Protein AF-A0A9X2FMK2-F1 (afdb_monomer_lite)

Sequence (55 aa):
MLEPSRSQNDIDLCYARPGEHSPVFIDLPDELAIVDILHARSDPPARNAVLKARL

Foldseek 3Di:
DDDPPPDPLFQDWDWDCPDQKIFIWGDDPPDIGGPDIDGPPDDCVVVVVVVSVVD

Organism: NCBI:txid2955316

Structure (mmCIF, N/CA/C/O backbone):
data_AF-A0A9X2FMK2-F1
#
_entry.id   AF-A0A9X2FMK2-F1
#
loop_
_atom_site.group_PDB
_atom_site.id
_atom_site.type_symbol
_atom_site.label_atom_id
_atom_site.label_alt_id
_atom_site.label_comp_id
_atom_site.label_asym_id
_atom_site.label_entity_id
_atom_site.label_seq_id
_atom_site.pdbx_PDB_ins_code
_atom_site.Cartn_x
_atom_site.Cartn_y
_atom_site.Cartn_z
_atom_site.occupancy
_atom_site.B_iso_or_equiv
_atom_site.auth_seq_id
_atom_site.auth_comp_id
_atom_site.auth_asym_id
_atom_site.auth_atom_id
_atom_site.pdbx_PDB_model_num
ATOM 1 N N . MET A 1 1 ? -26.466 -1.097 -7.257 1.00 45.03 1 MET A N 1
ATOM 2 C CA . MET A 1 1 ? -25.012 -1.123 -7.506 1.00 45.03 1 MET A CA 1
ATOM 3 C C . MET A 1 1 ? -24.443 -2.019 -6.423 1.00 45.03 1 MET A C 1
ATOM 5 O O . MET A 1 1 ? -24.700 -1.745 -5.262 1.00 45.03 1 MET A O 1
ATOM 9 N N . LEU A 1 2 ? -23.917 -3.188 -6.790 1.00 40.50 2 LEU A N 1
ATOM 10 C CA . LEU A 1 2 ? -23.410 -4.173 -5.833 1.00 40.50 2 LEU A CA 1
ATOM 11 C C . LEU A 1 2 ? -22.075 -3.648 -5.300 1.00 40.50 2 LEU A C 1
ATOM 13 O O . LEU A 1 2 ? -21.114 -3.582 -6.062 1.00 40.50 2 LEU A O 1
ATOM 17 N N . GLU A 1 3 ? -22.033 -3.255 -4.030 1.00 43.97 3 GLU A N 1
ATOM 18 C CA . GLU A 1 3 ? -20.767 -3.055 -3.325 1.00 43.97 3 GLU A CA 1
ATOM 19 C C . GLU A 1 3 ? -20.009 -4.391 -3.364 1.00 43.97 3 GLU A C 1
ATOM 21 O O . GLU A 1 3 ? -20.605 -5.427 -3.037 1.00 43.97 3 GLU A O 1
ATOM 26 N N . PRO A 1 4 ? -18.742 -4.433 -3.812 1.00 44.22 4 PRO A N 1
ATOM 27 C CA . PRO A 1 4 ? -17.999 -5.678 -3.817 1.00 44.22 4 PRO A CA 1
ATOM 28 C C . PRO A 1 4 ? -17.874 -6.141 -2.367 1.00 44.22 4 PRO A C 1
ATOM 30 O O . PRO A 1 4 ? -17.441 -5.386 -1.497 1.00 44.22 4 PRO A O 1
ATOM 33 N N . SER A 1 5 ? -18.280 -7.382 -2.100 1.00 47.47 5 SER A N 1
ATOM 34 C CA . SER A 1 5 ? -18.044 -8.033 -0.819 1.00 47.47 5 SER A CA 1
ATOM 35 C C . SER A 1 5 ? -16.539 -8.010 -0.559 1.00 47.47 5 SER A C 1
ATOM 37 O O . SER A 1 5 ? -15.803 -8.806 -1.150 1.00 47.47 5 SER A O 1
ATOM 39 N N . ARG A 1 6 ? -16.071 -7.074 0.277 1.00 50.16 6 ARG A N 1
ATOM 40 C CA . ARG A 1 6 ? -14.711 -7.096 0.815 1.00 50.16 6 ARG A CA 1
ATOM 41 C C . ARG A 1 6 ? -14.548 -8.454 1.482 1.00 50.16 6 ARG A C 1
ATOM 43 O O . ARG A 1 6 ? -15.174 -8.733 2.502 1.00 50.16 6 ARG A O 1
ATOM 50 N N . SER A 1 7 ? -13.778 -9.327 0.840 1.00 47.53 7 SER A N 1
ATOM 51 C CA . SER A 1 7 ? -13.334 -10.571 1.449 1.00 47.53 7 SER A CA 1
ATOM 52 C C . SER A 1 7 ? -12.668 -10.193 2.765 1.00 47.53 7 SER A C 1
ATOM 54 O O . SER A 1 7 ? -11.806 -9.316 2.786 1.00 47.53 7 SER A O 1
ATOM 56 N N . GLN A 1 8 ? -13.091 -10.818 3.858 1.00 46.75 8 GLN A N 1
ATOM 57 C CA . GLN A 1 8 ? -12.742 -10.470 5.240 1.00 46.75 8 GLN A CA 1
ATOM 58 C C . GLN A 1 8 ? -11.257 -10.737 5.593 1.00 46.75 8 GLN A C 1
ATOM 60 O O . GLN A 1 8 ? -10.914 -10.881 6.758 1.00 46.75 8 GLN A O 1
ATOM 65 N N . ASN A 1 9 ? -10.381 -10.813 4.586 1.00 51.16 9 ASN A N 1
ATOM 66 C CA . ASN A 1 9 ? -8.956 -11.116 4.687 1.00 51.16 9 ASN A CA 1
ATOM 67 C C . ASN A 1 9 ? -8.080 -10.274 3.734 1.00 51.16 9 ASN A C 1
ATOM 69 O O . ASN A 1 9 ? -6.903 -10.585 3.576 1.00 51.16 9 ASN A O 1
ATOM 73 N N . ASP A 1 10 ? -8.626 -9.253 3.060 1.00 63.38 10 ASP A N 1
ATOM 74 C CA . ASP A 1 10 ? -7.820 -8.334 2.243 1.00 63.38 10 ASP A CA 1
ATOM 75 C C . ASP A 1 10 ? -7.603 -7.032 3.022 1.00 63.38 10 ASP A C 1
ATOM 77 O O . ASP A 1 10 ? -8.515 -6.220 3.177 1.00 63.38 10 ASP A O 1
ATOM 81 N N . ILE A 1 11 ? -6.399 -6.857 3.567 1.00 77.25 11 ILE A N 1
ATOM 82 C CA . ILE A 1 11 ? -5.986 -5.573 4.132 1.00 77.25 11 ILE A CA 1
ATOM 83 C C . ILE A 1 11 ? -5.820 -4.598 2.966 1.00 77.25 11 ILE A C 1
ATOM 85 O O . ILE A 1 11 ? -4.938 -4.765 2.114 1.00 77.25 11 ILE A O 1
ATOM 89 N N . ASP A 1 12 ? -6.668 -3.574 2.935 1.00 83.12 12 ASP A N 1
ATOM 90 C CA . ASP A 1 12 ? -6.614 -2.522 1.928 1.00 83.12 12 ASP A CA 1
ATOM 91 C C . ASP A 1 12 ? -5.445 -1.576 2.228 1.00 83.12 12 ASP A C 1
ATOM 93 O O . ASP A 1 12 ? -5.540 -0.649 3.030 1.00 83.12 12 ASP A O 1
ATOM 97 N N . LEU A 1 13 ? -4.309 -1.842 1.580 1.00 87.25 13 LEU A N 1
ATOM 98 C CA . LEU A 1 13 ? -3.134 -0.977 1.629 1.00 87.25 13 LEU A CA 1
ATOM 99 C C . LEU A 1 13 ? -3.306 0.215 0.680 1.00 87.25 13 LEU A C 1
ATOM 101 O O . LEU A 1 13 ? -3.491 0.045 -0.529 1.00 87.25 13 LEU A O 1
ATOM 105 N N . CYS A 1 14 ? -3.153 1.415 1.221 1.00 87.00 14 CYS A N 1
ATOM 106 C CA . CYS A 1 14 ? -3.203 2.690 0.519 1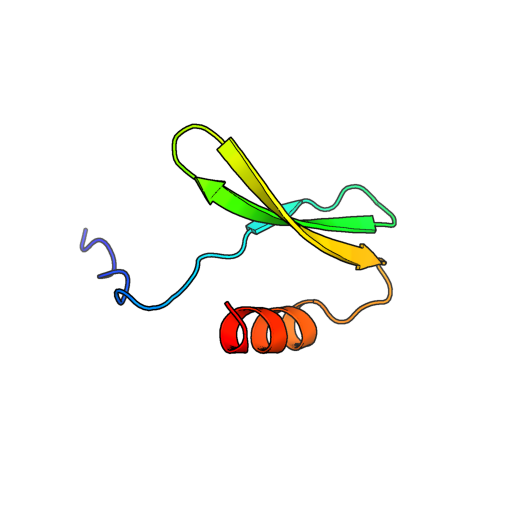.00 87.00 14 CYS A CA 1
ATOM 107 C C . CYS A 1 14 ? -1.797 3.276 0.307 1.00 87.00 14 CYS A C 1
ATOM 109 O O . CYS A 1 14 ? -0.850 2.948 1.025 1.00 87.00 14 CYS A O 1
ATOM 111 N N . TYR A 1 15 ? -1.667 4.171 -0.681 1.00 84.75 15 TYR A N 1
ATOM 112 C CA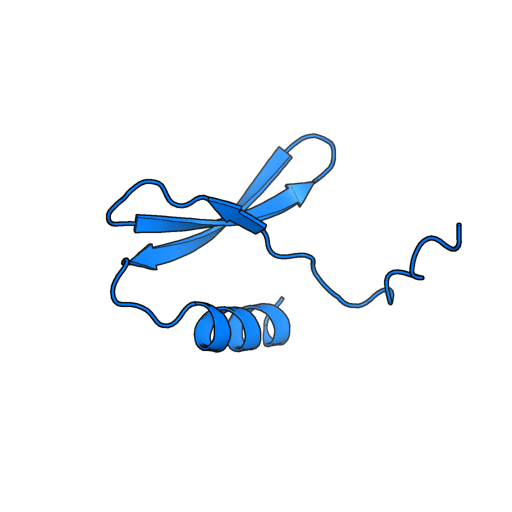 . TYR A 1 15 ? -0.406 4.834 -1.032 1.00 84.75 15 TYR A CA 1
ATOM 113 C C . TYR A 1 15 ? -0.623 6.326 -1.231 1.00 84.75 15 TYR A C 1
ATOM 115 O O . TYR A 1 15 ? -1.539 6.736 -1.945 1.00 84.75 15 TYR A O 1
ATOM 123 N N . ALA A 1 16 ? 0.295 7.128 -0.702 1.00 82.88 16 ALA A N 1
ATOM 124 C CA . ALA A 1 16 ? 0.470 8.509 -1.130 1.00 82.88 16 ALA A CA 1
ATOM 125 C C . ALA A 1 16 ? 1.802 8.619 -1.879 1.00 82.88 16 ALA A C 1
ATOM 127 O O . ALA A 1 16 ? 2.782 7.983 -1.499 1.00 82.88 16 ALA A O 1
ATOM 128 N N . ARG A 1 17 ? 1.860 9.424 -2.946 1.00 71.31 17 ARG A N 1
ATOM 129 C CA . ARG A 1 17 ? 3.084 9.651 -3.742 1.00 71.31 17 ARG A CA 1
ATOM 130 C C . ARG A 1 17 ? 3.656 11.063 -3.531 1.00 71.31 17 ARG A C 1
ATOM 132 O O . ARG A 1 17 ? 3.571 11.884 -4.443 1.00 71.31 17 ARG A O 1
ATOM 139 N N . PRO A 1 18 ? 4.249 11.389 -2.371 1.00 63.34 18 PRO A N 1
ATOM 140 C CA . PRO A 1 18 ? 5.008 12.618 -2.203 1.00 63.34 18 PRO A CA 1
ATOM 141 C C . PRO A 1 18 ? 6.427 12.452 -2.777 1.00 63.34 18 PRO A C 1
ATOM 143 O O . PRO A 1 18 ? 7.398 12.238 -2.059 1.00 63.34 18 PRO A O 1
ATOM 146 N N . GLY A 1 19 ? 6.568 12.559 -4.099 1.00 79.00 19 GLY A N 1
ATOM 147 C CA . GLY A 1 19 ? 7.887 12.644 -4.738 1.00 79.00 19 GLY A CA 1
ATOM 148 C C . GLY A 1 19 ? 8.755 11.389 -4.569 1.00 79.00 19 GLY A C 1
ATOM 149 O O . GLY A 1 19 ? 8.433 10.337 -5.116 1.00 79.00 19 GLY A O 1
ATOM 150 N N . GLU A 1 20 ? 9.894 11.514 -3.877 1.00 88.25 20 GLU A N 1
ATOM 151 C CA . GLU A 1 20 ? 10.948 10.486 -3.831 1.00 88.25 20 GLU A CA 1
ATOM 152 C C . GLU A 1 20 ? 10.654 9.325 -2.868 1.00 88.25 20 GLU A C 1
ATOM 154 O O . GLU A 1 20 ? 11.156 8.222 -3.081 1.00 88.25 20 GLU A O 1
ATOM 159 N N . HIS A 1 21 ? 9.797 9.532 -1.865 1.00 91.00 21 HIS A N 1
ATOM 160 C CA . HIS A 1 21 ? 9.351 8.486 -0.944 1.00 91.00 21 HIS A CA 1
ATOM 161 C C . HIS A 1 21 ? 7.823 8.421 -0.908 1.00 91.00 21 HIS A C 1
ATOM 163 O O . HIS A 1 21 ? 7.150 9.434 -1.030 1.00 91.00 21 HIS A O 1
ATOM 169 N N . SER A 1 22 ? 7.256 7.227 -0.777 1.00 88.31 22 SER A N 1
ATOM 170 C CA . SER A 1 22 ? 5.815 6.977 -0.780 1.00 88.31 22 SER A CA 1
ATOM 171 C C . SER A 1 22 ? 5.426 6.163 0.451 1.00 88.31 22 SER A C 1
ATOM 173 O O . SER A 1 22 ? 5.832 5.002 0.535 1.00 88.31 22 SER A O 1
ATOM 175 N N . PRO A 1 23 ? 4.681 6.734 1.417 1.00 90.62 23 PRO A N 1
ATOM 176 C CA . PRO A 1 23 ? 4.177 5.957 2.539 1.00 90.62 23 PRO A CA 1
ATOM 177 C C . PRO A 1 23 ? 3.120 4.955 2.064 1.00 90.62 23 PRO A C 1
ATOM 179 O O . PRO A 1 23 ? 2.269 5.275 1.227 1.00 90.62 23 PRO A O 1
ATOM 182 N N . VAL A 1 24 ? 3.187 3.757 2.638 1.00 90.25 24 VAL A N 1
ATOM 183 C CA . VAL A 1 24 ? 2.167 2.710 2.562 1.00 90.25 24 VAL A CA 1
ATOM 184 C C . VAL A 1 24 ? 1.428 2.703 3.886 1.00 90.25 24 VAL A C 1
ATOM 186 O O . VAL A 1 24 ? 2.066 2.672 4.942 1.00 90.25 24 VAL A O 1
ATOM 189 N N . PHE A 1 25 ? 0.103 2.737 3.850 1.00 91.56 25 PHE A N 1
ATOM 190 C CA . PHE A 1 25 ? -0.692 2.847 5.066 1.00 91.56 25 PHE A CA 1
ATOM 191 C C . PHE A 1 25 ? -2.017 2.102 4.982 1.00 91.56 25 PHE A C 1
ATOM 193 O O . PHE A 1 25 ? -2.494 1.796 3.893 1.00 91.56 25 PHE A O 1
ATOM 200 N N . ILE A 1 26 ? -2.601 1.827 6.143 1.00 92.06 26 ILE A N 1
ATOM 201 C CA . ILE A 1 26 ? -3.980 1.357 6.283 1.00 92.06 26 ILE A CA 1
ATOM 202 C C . ILE A 1 26 ? -4.808 2.543 6.772 1.00 92.06 26 ILE A C 1
ATOM 204 O O . ILE A 1 26 ? -4.439 3.194 7.753 1.00 92.06 26 ILE A O 1
ATOM 208 N N . ASP A 1 27 ? -5.898 2.822 6.063 1.00 90.62 27 ASP A N 1
ATOM 209 C CA . ASP A 1 27 ? -6.862 3.857 6.429 1.00 90.62 27 ASP A CA 1
ATOM 210 C C . ASP A 1 27 ? -7.884 3.261 7.406 1.00 90.62 27 ASP A C 1
ATOM 212 O O . ASP A 1 27 ? -8.745 2.463 7.017 1.00 90.62 27 ASP A O 1
ATOM 216 N N . LEU A 1 28 ? -7.724 3.569 8.693 1.00 88.31 28 LEU A N 1
ATOM 217 C CA . LEU A 1 28 ? -8.647 3.169 9.752 1.00 88.31 28 LEU A CA 1
ATOM 218 C C . LEU A 1 28 ? -9.603 4.341 10.044 1.00 88.31 28 LEU A C 1
ATOM 220 O O . LEU A 1 28 ? -9.279 5.485 9.740 1.00 88.31 28 LEU A O 1
ATOM 224 N N . PRO A 1 29 ? -10.782 4.100 10.647 1.00 88.88 29 PRO A N 1
ATOM 225 C CA . PRO A 1 29 ? -11.800 5.143 10.808 1.00 88.88 29 PRO A CA 1
ATOM 226 C C . PRO A 1 29 ? -11.335 6.419 11.527 1.00 88.88 29 PRO A C 1
ATOM 228 O O . PRO A 1 29 ? -11.795 7.504 11.184 1.00 88.88 29 PRO A O 1
ATOM 231 N N . ASP A 1 30 ? -10.426 6.291 12.497 1.00 92.44 30 ASP A N 1
ATOM 232 C CA . ASP A 1 30 ? -9.985 7.394 13.361 1.00 92.44 30 ASP A CA 1
ATOM 233 C C . ASP A 1 30 ? -8.471 7.660 13.279 1.00 92.44 30 ASP A C 1
ATOM 235 O O . ASP A 1 30 ? -7.967 8.609 13.883 1.00 92.44 30 ASP A O 1
ATOM 239 N N . GLU A 1 31 ? -7.725 6.825 12.551 1.00 91.25 31 GLU A N 1
ATOM 240 C CA . GLU A 1 31 ? -6.268 6.897 12.493 1.00 91.25 31 GLU A CA 1
ATOM 241 C C . GLU A 1 31 ? -5.702 6.341 11.183 1.00 91.25 31 GLU A C 1
ATOM 243 O O . GLU A 1 31 ? -6.333 5.568 10.469 1.00 91.25 31 GLU A O 1
ATOM 248 N N . LEU A 1 32 ? -4.461 6.718 10.883 1.00 90.31 32 LEU A N 1
ATOM 249 C CA . LEU A 1 32 ? -3.723 6.206 9.737 1.00 90.31 32 LEU A CA 1
ATOM 250 C C . LEU A 1 32 ? -2.508 5.435 10.240 1.00 90.31 32 LEU A C 1
ATOM 252 O O . LEU A 1 32 ? -1.603 6.008 10.852 1.00 90.31 32 LEU A O 1
ATOM 256 N N . ALA A 1 33 ? -2.472 4.136 9.951 1.00 91.62 33 ALA A N 1
ATOM 257 C CA . ALA A 1 33 ? -1.357 3.277 10.325 1.00 91.62 33 ALA A CA 1
ATOM 258 C C . ALA A 1 33 ? -0.357 3.194 9.167 1.00 91.62 33 ALA A C 1
ATOM 260 O O . ALA A 1 33 ? -0.614 2.522 8.168 1.00 91.62 33 ALA A O 1
ATOM 261 N N . ILE A 1 34 ? 0.790 3.870 9.287 1.00 92.19 34 ILE A N 1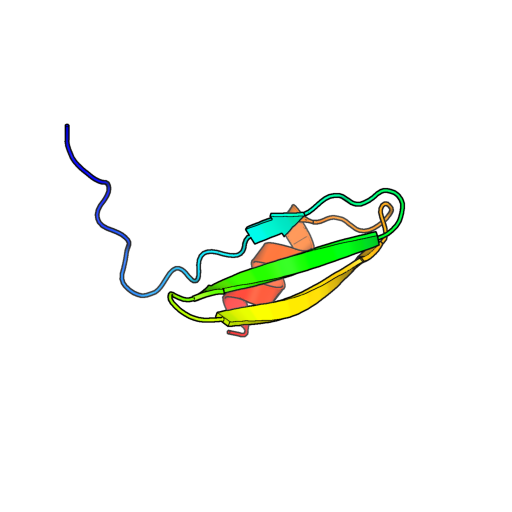
ATOM 262 C CA . ILE A 1 34 ? 1.891 3.725 8.324 1.00 92.19 34 ILE A CA 1
ATOM 263 C C . ILE A 1 34 ? 2.563 2.373 8.556 1.00 92.19 34 ILE A C 1
ATOM 265 O O . ILE A 1 34 ? 3.098 2.119 9.634 1.00 92.19 34 ILE A O 1
ATOM 269 N N . VAL A 1 35 ? 2.562 1.524 7.531 1.00 91.88 35 VAL A N 1
ATOM 270 C CA . VAL A 1 35 ? 3.130 0.170 7.600 1.00 91.88 35 VAL A CA 1
ATOM 271 C C . VAL A 1 35 ? 4.480 0.058 6.894 1.00 91.88 35 VAL A C 1
ATOM 273 O O . VAL A 1 35 ? 5.273 -0.817 7.231 1.00 91.88 35 VAL A O 1
ATOM 276 N N . ASP A 1 36 ? 4.761 0.933 5.924 1.00 90.62 36 ASP A N 1
ATOM 277 C CA . ASP A 1 36 ? 6.050 0.984 5.226 1.00 90.62 36 ASP A CA 1
ATOM 278 C C . ASP A 1 36 ? 6.271 2.355 4.557 1.00 90.62 36 ASP A C 1
ATOM 280 O O . ASP A 1 36 ? 5.329 3.128 4.362 1.00 90.62 36 ASP A O 1
ATOM 284 N N . ILE A 1 37 ? 7.511 2.653 4.164 1.00 91.00 37 ILE A N 1
ATOM 285 C CA . ILE A 1 37 ? 7.868 3.821 3.344 1.00 91.00 37 ILE A CA 1
ATOM 286 C C . ILE A 1 37 ? 8.741 3.345 2.184 1.00 91.00 37 ILE A C 1
ATOM 288 O O . ILE A 1 37 ? 9.857 2.865 2.377 1.00 91.00 37 ILE A O 1
ATOM 292 N N . LEU A 1 38 ? 8.245 3.507 0.958 1.00 89.75 38 LEU A N 1
ATOM 293 C CA . LEU A 1 38 ? 8.935 3.060 -0.251 1.00 89.75 38 LEU A CA 1
ATOM 294 C C . LEU A 1 38 ? 9.696 4.201 -0.904 1.00 89.75 38 LEU A C 1
ATOM 296 O O . LEU A 1 38 ? 9.173 5.302 -1.020 1.00 89.75 38 LEU A O 1
ATOM 300 N N . HIS A 1 39 ? 10.894 3.937 -1.414 1.00 90.56 39 HIS A N 1
ATOM 301 C CA . HIS A 1 39 ? 11.559 4.877 -2.311 1.00 90.56 39 HIS A CA 1
ATOM 302 C C . HIS A 1 39 ? 10.922 4.789 -3.705 1.00 90.56 39 HIS A C 1
ATOM 304 O O . HIS A 1 39 ? 10.481 3.723 -4.129 1.00 90.56 39 HIS A O 1
ATOM 310 N N . ALA A 1 40 ? 10.966 5.862 -4.491 1.00 85.56 40 ALA A N 1
ATOM 311 C CA . ALA A 1 40 ? 10.474 5.896 -5.872 1.00 85.56 40 ALA A CA 1
ATOM 312 C C . ALA A 1 40 ? 11.145 4.871 -6.814 1.00 85.56 40 ALA A C 1
ATOM 314 O O . ALA A 1 40 ? 10.657 4.635 -7.915 1.00 85.56 40 ALA A O 1
ATOM 315 N N . ARG A 1 41 ? 12.265 4.267 -6.391 1.00 88.25 41 ARG A N 1
ATOM 316 C CA . ARG A 1 41 ? 12.985 3.212 -7.122 1.00 88.25 41 ARG A CA 1
ATOM 317 C C . ARG A 1 41 ? 12.572 1.798 -6.703 1.00 88.25 41 ARG A C 1
ATOM 319 O O . ARG A 1 41 ? 13.040 0.835 -7.301 1.00 88.25 41 ARG A O 1
ATOM 326 N N . SER A 1 42 ? 11.754 1.662 -5.664 1.00 86.69 42 SER A N 1
ATOM 327 C CA . SER A 1 42 ? 11.191 0.381 -5.239 1.00 86.69 42 SER A CA 1
ATOM 328 C C . SER A 1 42 ? 10.080 -0.054 -6.198 1.00 86.69 42 SER A C 1
ATOM 330 O O . SER A 1 42 ? 9.477 0.790 -6.853 1.00 86.69 42 SER A O 1
ATOM 332 N N . ASP A 1 43 ? 9.798 -1.357 -6.256 1.00 85.56 43 ASP A N 1
ATOM 333 C CA . ASP A 1 43 ? 8.662 -1.944 -6.982 1.00 85.56 43 ASP A CA 1
ATOM 334 C C . ASP A 1 43 ? 7.454 -2.065 -6.031 1.00 85.56 43 ASP A C 1
ATOM 336 O O . ASP A 1 43 ? 7.439 -2.969 -5.183 1.00 85.56 43 ASP A O 1
ATOM 340 N N . PRO A 1 44 ? 6.459 -1.152 -6.099 1.00 81.12 44 PRO A N 1
ATOM 341 C CA . PRO A 1 44 ? 5.366 -1.145 -5.137 1.00 81.12 44 PRO A CA 1
ATOM 342 C C . PRO A 1 44 ? 4.485 -2.397 -5.242 1.00 81.12 44 PRO A C 1
ATOM 344 O O . PRO A 1 44 ? 4.306 -3.034 -4.210 1.00 81.12 44 PRO A O 1
ATOM 347 N N . PRO A 1 45 ? 3.999 -2.844 -6.423 1.00 83.38 45 PRO A N 1
ATOM 348 C CA . PRO A 1 45 ? 3.249 -4.098 -6.536 1.00 83.38 45 PRO A CA 1
ATOM 349 C C . PRO A 1 45 ? 3.907 -5.297 -5.841 1.00 83.38 45 PRO A C 1
ATOM 351 O O . PRO A 1 45 ? 3.246 -5.985 -5.059 1.00 83.38 45 PRO A O 1
ATOM 354 N N . ALA A 1 46 ? 5.207 -5.520 -6.069 1.00 86.62 46 ALA A N 1
ATOM 355 C C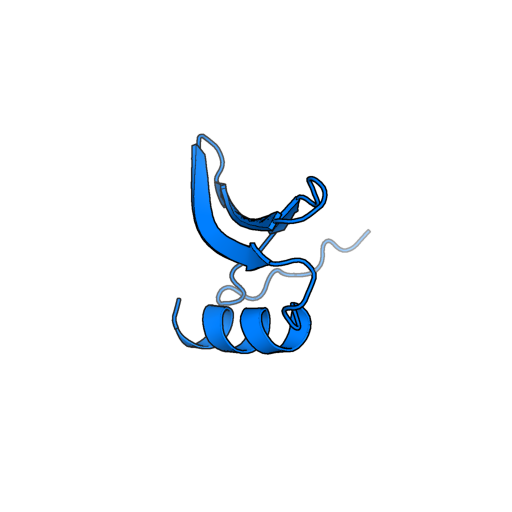A . ALA A 1 46 ? 5.925 -6.630 -5.444 1.00 86.62 46 ALA A CA 1
ATOM 356 C C . ALA A 1 46 ? 6.011 -6.472 -3.919 1.00 86.62 46 ALA A C 1
ATOM 358 O O . ALA A 1 46 ? 5.796 -7.429 -3.170 1.00 86.62 46 ALA A O 1
ATOM 359 N N . ARG A 1 47 ? 6.287 -5.256 -3.437 1.00 87.19 47 ARG A N 1
ATOM 360 C CA . ARG A 1 47 ? 6.376 -4.987 -2.000 1.00 87.19 47 ARG A CA 1
ATOM 361 C C . ARG A 1 47 ? 5.026 -5.129 -1.300 1.00 87.19 47 ARG A C 1
ATOM 363 O O . ARG A 1 47 ? 4.966 -5.690 -0.210 1.00 87.19 47 ARG A O 1
ATOM 370 N N . ASN A 1 48 ? 3.950 -4.713 -1.951 1.00 81.94 48 ASN A N 1
ATOM 371 C CA . ASN A 1 48 ? 2.589 -4.793 -1.428 1.00 81.94 48 ASN A CA 1
ATOM 372 C C . ASN A 1 48 ? 2.142 -6.241 -1.253 1.00 81.94 48 ASN A C 1
ATOM 374 O O . ASN A 1 48 ? 1.558 -6.576 -0.229 1.00 81.94 48 ASN A O 1
ATOM 378 N N . ALA A 1 49 ? 2.462 -7.111 -2.214 1.00 86.88 49 ALA A N 1
ATOM 379 C CA . ALA A 1 49 ? 2.181 -8.539 -2.100 1.00 86.88 49 ALA A CA 1
ATOM 380 C C . ALA A 1 49 ? 2.890 -9.162 -0.886 1.00 86.88 49 ALA A C 1
ATOM 382 O O . ALA A 1 49 ? 2.296 -9.954 -0.158 1.00 86.88 49 ALA A O 1
ATOM 383 N N . VAL A 1 50 ? 4.140 -8.760 -0.624 1.00 88.38 50 VAL A N 1
ATOM 384 C CA . VAL A 1 50 ? 4.886 -9.204 0.565 1.00 88.38 50 VAL A CA 1
ATOM 385 C C . VAL A 1 50 ? 4.264 -8.671 1.856 1.00 88.38 50 VAL A C 1
ATOM 387 O O . VAL A 1 50 ? 4.184 -9.415 2.829 1.00 88.38 50 VAL A O 1
ATOM 390 N N . LEU A 1 51 ? 3.830 -7.408 1.882 1.00 86.19 51 LEU A N 1
ATOM 391 C CA . LEU A 1 51 ? 3.188 -6.807 3.055 1.00 86.19 51 LEU A CA 1
ATOM 392 C C . LEU A 1 51 ? 1.839 -7.471 3.357 1.00 86.19 51 LEU A C 1
ATO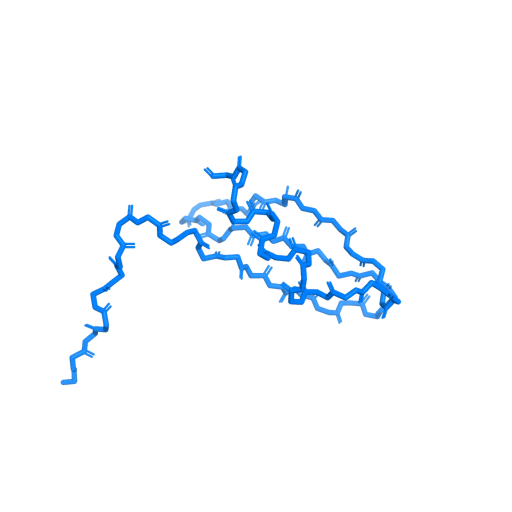M 394 O O . LEU A 1 51 ? 1.615 -7.877 4.491 1.00 86.19 51 LEU A O 1
ATOM 398 N N . LYS A 1 52 ? 0.997 -7.685 2.338 1.00 85.06 52 LYS A N 1
ATOM 399 C CA . LYS A 1 52 ? -0.280 -8.409 2.466 1.00 85.06 52 LYS A CA 1
ATOM 400 C C . LYS A 1 52 ? -0.119 -9.861 2.928 1.00 85.06 52 LYS A C 1
ATOM 402 O O . LYS A 1 52 ? -1.044 -10.422 3.487 1.00 85.06 52 LYS A O 1
ATOM 407 N N . ALA A 1 53 ? 1.033 -10.486 2.684 1.00 85.81 53 ALA A N 1
ATOM 408 C CA . ALA A 1 53 ? 1.312 -11.843 3.154 1.00 85.81 53 ALA A CA 1
ATOM 409 C C . ALA A 1 53 ? 1.820 -11.901 4.610 1.00 85.81 53 ALA A C 1
ATOM 411 O O . ALA A 1 53 ? 2.031 -12.996 5.133 1.00 85.81 53 ALA A O 1
ATOM 412 N N . ARG A 1 54 ? 2.101 -10.752 5.239 1.00 81.00 54 ARG A N 1
ATOM 413 C CA . ARG A 1 54 ? 2.719 -10.646 6.576 1.00 81.00 54 ARG A CA 1
ATOM 414 C C . ARG A 1 54 ? 1.843 -9.949 7.616 1.00 81.00 54 ARG A C 1
ATOM 416 O O . ARG A 1 54 ? 2.154 -10.061 8.800 1.00 81.00 54 ARG A O 1
ATOM 423 N N . LEU A 1 55 ? 0.839 -9.206 7.165 1.00 76.56 55 LEU A N 1
ATOM 424 C CA . LEU A 1 5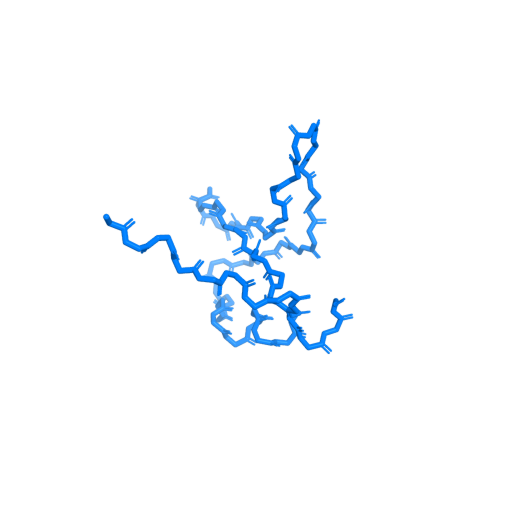5 ? -0.172 -8.528 7.972 1.00 76.56 55 LEU A CA 1
ATOM 425 C C . LEU A 1 55 ? -1.459 -9.354 7.938 1.00 76.56 55 LEU A C 1
ATOM 427 O O . LEU A 1 55 ? -2.104 -9.447 9.002 1.00 76.56 55 LEU A O 1
#

Secondary structure (DSSP, 8-state):
-------TT---EEE---TTEEEEEEE-SS-EEEEEEEETTS-HHHHHHHHHTT-

pLDDT: mean 79.34, std 15.86, range [40.5, 92.44]

Radius of gyration: 12.65 Å; chains: 1; bounding box: 38×24×21 Å